Protein 4UZ0 (pdb70)

Solvent-accessible surface area: 9550 Å² total

InterPro domains:
  IPR001315 CARD domain [PF00619] (10-95)
  IPR001315 CARD domain [PS50209] (4-83)
  IPR001315 CARD domain [SM00114] (4-92)
  IPR011029 Death-like domain superfamily [G3DSA:1.10.533.10] (1-95)
  IPR011029 Death-like domain superfamily [SSF47986] (5-92)
  IPR052685 Apoptosis Repressor CARD Domain-Containing Protein [PTHR22797] (1-207)

Secondary structure (P-SEA, 3-state):
cccaaaaaaaaccccccccccaaaaaaaaaaaccccaaaaaaaaacccaaaaaaaaaaaaaaacaaaaaaaaaaaacccccccccc/cccaaaaaaaacccccccccaaaaaaaaaaaaccccaaaaaaaaacccaaaaaaaaaaaaaaacaaaaaaaaaaaaacc

Radius of gyration: 16.49 Å; Cα contacts (8 Å, |Δi|>4): 163; chains: 2; bounding box: 48×38×34 Å

GO terms:
  GO:0005737 cytoplasm (C, IDA)
  GO:0014808 release of sequestered calcium ion into cytosol by sarcoplasmic reticulum (P, IDA)
  GO:0043027 cysteine-type endopeptidase inhibitor activity involved in apoptotic process (F, IDA)
  GO:2001237 negative regulation of extrinsic apoptotic signaling pathway (P, IDA)
  GO:1902176 negative regulation of oxidative stress-induced intrinsic apoptotic signaling pathway (P, IDA)
  GO:0051259 protein complex oligomerization (P, IDA)
  GO:0006376 mRNA splice site recognition (P, IDA)
  GO:0090201 negative regulation of release of cytochrome c from mitochondria (P, IDA)
  GO:0005737 cytoplasm (C, EXP)
  GO:0005509 calcium ion binding (F, IMP)
  GO:0043066 negative regulation of apoptotic process (P, IMP)
  GO:0089720 caspase binding (F, IPI)
  GO:0005515 protein binding (F, IPI)
  GO:0003723 RNA binding (F, TAS)
  GO:0005730 nucleolus (C, TAS)
  GO:0005829 cytosol (C, TAS)
  GO:0043066 negative regulation of apoptotic process (P, TAS)
  GO:0008380 RNA splicing (P, TAS)
  GO:0042802 identical protein binding (F, IPI)
  GO:0005654 nucleoplasm (C, IDA)

Nearest PDB structures (foldseek):
  4uz0-assembly1_A  TM=1.012E+00  e=3.921E-11  Homo sapiens
  4uz0-assembly2_B  TM=1.002E+00  e=1.151E-08  Homo sapiens
  6mks-assembly1_A  TM=8.912E-01  e=1.630E-01  Homo sapiens
  6k9f-assembly1_B  TM=8.833E-01  e=1.547E-01  Homo sapiens
  6gfj-assembly1_C  TM=7.846E-01  e=3.405E-01  Methanosarcina mazei

Sequence (165 aa):
QERPSETIDRERRLVETLQADSGLLLDALLARGVLTGPEYEALDALPDAERRVRRLLLLVQGKGEAACQELLRCAQRTAGAWDWQHQERPSETIDRERRLVETLQADSGLLLDALLARGVLTGPEYEALDALPDAERRVRRLLLLVQGKGEAACQELLRCAQRTA

Organism: Homo sapiens (NCBI:txid9606)

B-factor: mean 58.65, std 21.79, range [27.76, 135.53]

Foldseek 3Di:
DDFLLRVCVVPCCLLVQCLVPVLVLLVQCVVVVLDPPVRSVVLVPDPRSSVSRNVLSVSQVVVDRVSSVSSLVSSCVRSNHDDPVD/DDFLLVVCVVPCCLLVQCLVPVLVLLVQCVVVVLDDPVLSVVLVPDPDSSVSRNVLSVVQSVVDRVSSVSSVVVSVVSD

Structure (mmCIF, N/CA/C/O backbone):
data_4UZ0
#
_entry.id   4UZ0
#
_cell.length_a   99.351
_cell.length_b   99.351
_cell.length_c   51.102
_cell.angle_alpha   90.00
_cell.angle_beta   90.00
_cell.angle_gamma   120.00
#
_symmetry.space_group_name_H-M   'P 65'
#
loop_
_entity.id
_entity.type
_entity.pdbx_description
1 polymer 'NUCLEOLAR PROTEIN 3'
2 non-polymer GLYCEROL
3 water water
#
loop_
_atom_site.group_PDB
_atom_site.id
_atom_site.type_symbol
_atom_site.label_atom_id
_atom_site.label_alt_id
_atom_site.label_comp_id
_atom_site.label_asym_id
_atom_site.label_entity_id
_atom_site.label_seq_id
_atom_site.pdbx_PDB_ins_code
_atom_site.Cartn_x
_atom_site.Cartn_y
_atom_site.Cartn_z
_atom_site.occupancy
_atom_site.B_iso_or_equiv
_atom_site.auth_seq_id
_atom_site.auth_comp_id
_atom_site.auth_asym_id
_atom_site.auth_atom_id
_atom_site.pdbx_PDB_model_num
ATOM 1 N N . GLN A 1 5 ? 12.158 63.805 38.325 1.00 112.81 5 GLN A N 1
ATOM 2 C CA . GLN A 1 5 ? 12.806 62.875 39.243 1.00 111.85 5 GLN A CA 1
ATOM 3 C C . GLN A 1 5 ? 12.955 61.479 38.606 1.00 109.33 5 GLN A C 1
ATOM 4 O O . GLN A 1 5 ? 13.642 61.328 37.593 1.00 112.51 5 GLN A O 1
ATOM 10 N N . GLU A 1 6 ? 12.312 60.472 39.197 1.00 92.71 6 GLU A N 1
ATOM 11 C CA . GLU A 1 6 ? 12.428 59.078 38.757 1.00 74.98 6 GLU A CA 1
ATOM 12 C C . GLU A 1 6 ? 11.640 58.779 37.480 1.00 62.75 6 GLU A C 1
ATOM 13 O O . GLU A 1 6 ? 10.440 59.041 37.408 1.00 61.23 6 GLU A O 1
ATOM 19 N N . ARG A 1 7 ? 12.319 58.227 36.478 1.00 54.62 7 ARG A N 1
ATOM 20 C CA . ARG A 1 7 ? 11.643 57.705 35.288 1.00 57.52 7 ARG A CA 1
ATOM 21 C C . ARG A 1 7 ? 10.780 56.493 35.646 1.00 55.43 7 ARG A C 1
ATOM 22 O O . ARG A 1 7 ? 11.176 55.671 36.469 1.00 51.17 7 ARG A O 1
ATOM 30 N N . PRO A 1 8 ? 9.599 56.376 35.021 1.00 51.50 8 PRO A N 1
ATOM 31 C CA . PRO A 1 8 ? 8.738 55.209 35.243 1.00 43.70 8 PRO A CA 1
ATOM 32 C C . PRO A 1 8 ? 9.489 53.887 35.073 1.00 45.89 8 PRO A C 1
ATOM 33 O O . PRO A 1 8 ? 9.311 52.981 35.879 1.00 45.79 8 PRO A O 1
ATOM 37 N N . SER A 1 9 ? 10.331 53.775 34.053 1.00 42.16 9 SER A N 1
ATOM 38 C CA . SER A 1 9 ? 11.095 52.541 33.873 1.00 46.68 9 SER A CA 1
ATOM 39 C C . SER A 1 9 ? 12.037 52.290 35.058 1.00 48.22 9 SER A C 1
ATOM 40 O O . SER A 1 9 ? 12.363 51.147 35.366 1.00 46.63 9 SER A O 1
ATOM 43 N N . GLU A 1 10 ? 12.475 53.358 35.719 1.00 45.51 10 GLU A N 1
ATOM 44 C CA . GLU A 1 10 ? 13.363 53.216 36.866 1.00 50.63 10 GLU A CA 1
ATOM 45 C C . GLU A 1 10 ? 12.549 52.808 38.077 1.00 49.24 10 GLU A C 1
ATOM 46 O O . GLU A 1 10 ? 13.026 52.079 38.954 1.00 47.25 10 GLU A O 1
ATOM 52 N N . THR A 1 11 ? 11.306 53.271 38.116 1.00 43.58 11 THR A N 1
ATOM 53 C CA . THR A 1 11 ? 10.420 52.899 39.204 1.00 42.87 11 THR A CA 1
ATOM 54 C C . THR A 1 11 ? 10.197 51.393 39.144 1.00 44.68 11 THR A C 1
ATOM 55 O O . THR A 1 11 ? 10.227 50.694 40.165 1.00 44.99 11 THR A O 1
ATOM 59 N N . ILE A 1 12 ? 10.025 50.888 37.929 1.00 39.72 12 ILE A N 1
ATOM 60 C CA . ILE A 1 12 ? 9.790 49.470 37.752 1.00 46.72 12 ILE A CA 1
ATOM 61 C C . ILE A 1 12 ? 11.041 48.688 38.145 1.00 50.87 12 ILE A C 1
ATOM 62 O O . ILE A 1 12 ? 10.945 47.636 38.771 1.00 46.11 12 ILE A O 1
ATOM 67 N N . ASP A 1 13 ? 12.214 49.204 37.786 1.00 49.65 13 ASP A N 1
ATOM 68 C CA . ASP A 1 13 ? 13.461 48.514 38.115 1.00 52.51 13 ASP A CA 1
ATOM 69 C C . ASP A 1 13 ? 13.674 48.428 39.623 1.00 47.69 13 ASP A C 1
ATOM 70 O O . ASP A 1 13 ? 14.016 47.376 40.152 1.00 47.96 13 ASP A O 1
ATOM 75 N N . ARG A 1 14 ? 13.439 49.536 40.311 1.00 43.75 14 ARG A N 1
ATOM 76 C CA . ARG A 1 14 ? 13.584 49.582 41.759 1.00 48.51 14 ARG A CA 1
ATOM 77 C C . ARG A 1 14 ? 12.494 48.780 42.486 1.00 53.29 14 ARG A C 1
ATOM 78 O O . ARG A 1 14 ? 12.757 48.141 43.503 1.00 52.65 14 ARG A O 1
ATOM 86 N N . GLU A 1 15 ? 11.270 48.806 41.967 1.00 51.79 15 GLU A N 1
ATOM 87 C CA . GLU A 1 15 ? 10.164 48.151 42.659 1.00 45.31 15 GLU A CA 1
ATOM 88 C C . GLU A 1 15 ? 9.881 46.752 42.124 1.00 38.17 15 GLU A C 1
ATOM 89 O O . GLU A 1 15 ? 8.875 46.147 42.495 1.00 50.14 15 GLU A O 1
ATOM 95 N N . ARG A 1 16 ? 10.774 46.234 41.273 1.00 37.78 16 ARG A N 1
ATOM 96 C CA . ARG A 1 16 ? 10.519 44.979 40.560 1.00 38.44 16 ARG A CA 1
ATOM 97 C C . ARG A 1 16 ? 10.009 43.872 41.474 1.00 38.36 16 ARG A C 1
ATOM 98 O O . ARG A 1 16 ? 9.067 43.160 41.130 1.00 41.19 16 ARG A O 1
ATOM 114 N N . ARG A 1 18 ? 8.570 44.021 44.567 1.00 41.37 18 ARG A N 1
ATOM 115 C CA . ARG A 1 18 ? 7.275 44.311 45.137 1.00 44.45 18 ARG A CA 1
ATOM 116 C C . ARG A 1 18 ? 6.185 44.143 44.080 1.00 52.16 18 ARG A C 1
ATOM 117 O O . ARG A 1 18 ? 5.122 43.564 44.362 1.00 46.15 18 ARG A O 1
ATOM 125 N N . LEU A 1 19 ? 6.439 44.655 42.872 1.00 40.05 19 LEU A N 1
ATOM 126 C CA . LEU A 1 19 ? 5.447 44.554 41.802 1.00 41.29 19 LEU A CA 1
ATOM 127 C C . LEU A 1 19 ? 5.201 43.090 41.494 1.00 43.04 19 LEU A C 1
ATOM 128 O O . LEU A 1 19 ? 4.053 42.660 41.332 1.00 38.80 19 LEU A O 1
ATOM 133 N N . VAL A 1 20 ? 6.289 42.326 41.418 1.00 39.25 20 VAL A N 1
ATOM 134 C CA . VAL A 1 20 ? 6.177 40.921 41.061 1.00 45.16 20 VAL A CA 1
ATOM 135 C C . VAL A 1 20 ? 5.428 40.179 42.154 1.00 55.63 20 VAL A C 1
ATOM 136 O O . VAL A 1 20 ? 4.608 39.313 41.873 1.00 54.21 20 VAL A O 1
ATOM 140 N N . GLU A 1 21 ? 5.666 40.550 43.404 1.00 46.64 21 GLU A N 1
ATOM 141 C CA . GLU A 1 21 ? 4.950 39.899 44.486 1.00 42.53 21 GLU A CA 1
ATOM 142 C C . GLU A 1 21 ? 3.476 40.328 44.593 1.00 47.75 21 GLU A C 1
ATOM 143 O O . GLU A 1 21 ? 2.601 39.496 44.807 1.00 51.42 21 GLU A O 1
ATOM 149 N N . THR A 1 22 ? 3.183 41.613 44.441 1.00 43.31 22 THR A N 1
ATOM 150 C CA . THR A 1 22 ? 1.821 42.086 44.689 1.00 47.84 22 THR A CA 1
ATOM 151 C C . THR A 1 22 ? 0.887 41.990 43.479 1.00 53.56 22 THR A C 1
ATOM 152 O O . THR A 1 22 ? -0.322 42.137 43.621 1.00 56.30 22 THR A O 1
ATOM 156 N N . LEU A 1 23 ? 1.434 41.749 42.294 1.00 49.14 23 LEU A N 1
ATOM 157 C CA . LEU A 1 23 ? 0.613 41.755 41.092 1.00 43.19 23 LEU A CA 1
ATOM 158 C C . LEU A 1 23 ? 0.234 40.361 40.606 1.00 44.04 23 LEU A C 1
ATOM 159 O O . LEU A 1 23 ? -0.632 40.226 39.744 1.00 51.61 23 LEU A O 1
ATOM 164 N N . GLN A 1 24 ? 0.877 39.334 41.151 1.00 41.86 24 GLN A N 1
ATOM 165 C CA . GLN A 1 24 ? 0.676 37.952 40.708 1.00 47.91 24 GLN A CA 1
ATOM 166 C C . GLN A 1 24 ? -0.771 37.499 40.736 1.00 44.40 24 GLN A C 1
ATOM 167 O O . GLN A 1 24 ? -1.264 36.914 39.777 1.00 48.87 24 GLN A O 1
ATOM 173 N N . ALA A 1 25 ? -1.414 37.713 41.876 1.00 48.58 25 ALA A N 1
ATOM 174 C CA . ALA A 1 25 ? -2.757 37.193 42.101 1.00 60.59 25 ALA A CA 1
ATOM 175 C C . ALA A 1 25 ? -3.721 37.713 41.041 1.00 61.85 25 ALA A C 1
ATOM 176 O O . ALA A 1 25 ? -4.597 36.991 40.586 1.00 65.61 25 ALA A O 1
ATOM 178 N N . ASP A 1 26 ? -3.541 38.960 40.631 1.00 53.31 26 ASP A N 1
ATOM 179 C CA . ASP A 1 26 ? -4.492 39.573 39.713 1.00 55.55 26 ASP A CA 1
ATOM 180 C C . ASP A 1 26 ? -3.865 39.928 38.364 1.00 49.19 26 ASP A C 1
ATOM 181 O O . ASP A 1 26 ? -4.295 40.867 37.700 1.00 50.88 26 ASP A O 1
ATOM 186 N N . SER A 1 27 ? -2.863 39.162 37.953 1.00 44.35 27 SER A N 1
ATOM 187 C CA . SER A 1 27 ? -2.121 39.498 36.743 1.00 46.81 27 SER A CA 1
ATOM 188 C C . SER A 1 27 ? -3.006 39.441 35.490 1.00 44.30 27 SER A C 1
ATOM 189 O O . SER A 1 27 ? -2.841 40.238 34.568 1.00 47.65 27 SER A O 1
ATOM 192 N N . GLY A 1 28 ? -3.944 38.498 35.465 1.00 45.97 28 GLY A N 1
ATOM 193 C CA . GLY A 1 28 ? -4.901 38.407 34.376 1.00 36.63 28 GLY A CA 1
ATOM 194 C C . GLY A 1 28 ? -5.654 39.709 34.196 1.00 36.83 28 GLY A C 1
ATOM 195 O O . GLY A 1 28 ? -5.715 40.257 33.094 1.00 45.41 28 GLY A O 1
ATOM 196 N N . LEU A 1 29 ? -6.210 40.228 35.284 1.00 36.72 29 LEU A N 1
ATOM 197 C CA . LEU A 1 29 ? -6.920 41.508 35.219 1.00 42.27 29 LEU A CA 1
ATOM 198 C C . LEU A 1 29 ? -6.015 42.631 34.731 1.00 41.70 29 LEU A C 1
ATOM 199 O O . LEU A 1 29 ? -6.466 43.513 33.996 1.00 44.52 29 LEU A O 1
ATOM 204 N N . LEU A 1 30 ? -4.737 42.584 35.126 1.00 39.33 30 LEU A N 1
ATOM 205 C CA . LEU A 1 30 ? -3.763 43.597 34.721 1.00 38.68 30 LEU A CA 1
ATOM 206 C C . LEU A 1 30 ? -3.531 43.502 33.220 1.00 39.55 30 LEU A C 1
ATOM 207 O O . LEU A 1 30 ? -3.536 44.513 32.513 1.00 43.61 30 LEU A O 1
ATOM 212 N N . LEU A 1 31 ? -3.345 42.279 32.733 1.00 36.66 31 LEU A N 1
ATOM 213 C CA . LEU A 1 31 ? -3.221 42.052 31.293 1.00 34.58 31 LEU A CA 1
ATOM 214 C C . LEU A 1 31 ? -4.413 42.615 30.555 1.00 40.60 31 LEU A C 1
ATOM 215 O O . LEU A 1 31 ? -4.254 43.296 29.535 1.00 41.43 31 LEU A O 1
ATOM 220 N N . ASP A 1 32 ? -5.607 42.337 31.085 1.00 37.33 32 ASP A N 1
ATOM 221 C CA . ASP A 1 32 ? -6.839 42.833 30.474 1.00 43.09 32 ASP A CA 1
ATOM 222 C C . ASP A 1 32 ? -6.842 44.360 30.432 1.00 47.07 32 ASP A C 1
ATOM 223 O O . ASP A 1 32 ? -7.103 44.965 29.381 1.00 47.32 3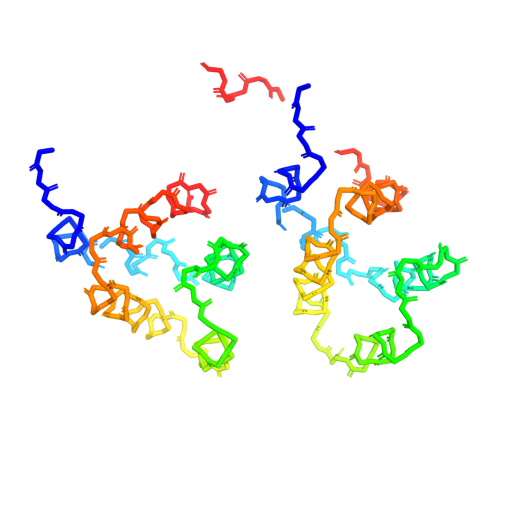2 ASP A O 1
ATOM 228 N N . ALA A 1 33 ? -6.566 44.979 31.576 1.00 42.45 33 ALA A N 1
ATOM 229 C CA . ALA A 1 33 ? -6.536 46.441 31.652 1.00 43.06 33 ALA A CA 1
ATOM 230 C C . ALA A 1 33 ? -5.542 47.039 30.646 1.00 39.44 33 ALA A C 1
ATOM 231 O O . ALA A 1 33 ? -5.815 48.069 30.032 1.00 49.11 33 ALA A O 1
ATOM 233 N N . LEU A 1 34 ? -4.410 46.375 30.449 1.00 39.81 34 LEU A N 1
ATOM 234 C CA . LEU A 1 34 ? -3.374 46.920 29.582 1.00 43.53 34 LEU A CA 1
ATOM 235 C C . LEU A 1 34 ? -3.672 46.687 28.108 1.00 48.70 34 LEU A C 1
ATOM 236 O O . LEU A 1 34 ? -3.288 47.494 27.252 1.00 44.40 34 LEU A O 1
ATOM 241 N N . LEU A 1 35 ? -4.343 45.583 27.804 1.00 44.92 35 LEU A N 1
ATOM 242 C CA . LEU A 1 35 ? -4.780 45.362 26.435 1.00 42.68 35 LEU A CA 1
ATOM 243 C C . LEU A 1 35 ? -5.815 46.425 26.079 1.00 43.40 35 LEU A C 1
ATOM 244 O O . LEU A 1 35 ? -5.762 47.038 25.014 1.00 47.08 35 LEU A O 1
ATOM 249 N N . ALA A 1 36 ? -6.733 46.677 27.001 1.00 42.50 36 ALA A N 1
ATOM 250 C CA . ALA A 1 36 ? -7.820 47.617 26.735 1.00 47.11 36 ALA A CA 1
ATOM 251 C C . ALA A 1 36 ? -7.299 49.051 26.609 1.00 54.37 36 ALA A C 1
ATOM 252 O O . ALA A 1 36 ? -7.991 49.927 26.096 1.00 56.64 36 ALA A O 1
ATOM 254 N N . ARG A 1 37 ? -6.068 49.285 27.052 1.00 55.75 37 ARG A N 1
ATOM 255 C CA . ARG A 1 37 ? -5.464 50.609 26.914 1.00 49.67 37 ARG A CA 1
ATOM 256 C C . ARG A 1 37 ? -4.482 50.708 25.758 1.00 44.90 37 ARG A C 1
ATOM 257 O O . ARG A 1 37 ? -3.845 51.733 25.586 1.00 53.12 37 ARG A O 1
ATOM 265 N N . GLY A 1 38 ? -4.348 49.650 24.968 1.00 44.18 38 GLY A N 1
ATOM 266 C CA . GLY A 1 38 ? -3.443 49.687 23.832 1.00 37.35 38 GLY A CA 1
ATOM 267 C C . GLY A 1 38 ? -1.977 49.388 24.138 1.00 42.92 38 GLY A C 1
ATOM 268 O O . GLY A 1 38 ? -1.168 49.214 23.226 1.00 51.62 38 GLY A O 1
ATOM 269 N N . VAL A 1 39 ? -1.621 49.315 25.415 1.00 42.51 39 VAL A N 1
ATOM 270 C CA . VAL A 1 39 ? -0.231 49.040 25.795 1.00 47.00 39 VAL A CA 1
ATOM 271 C C . VAL A 1 39 ? 0.273 47.666 25.339 1.00 47.47 39 VAL A C 1
ATOM 272 O O . VAL A 1 39 ? 1.417 47.517 24.924 1.00 51.09 39 VAL A O 1
ATOM 276 N N . LEU A 1 40 ? -0.580 46.657 25.447 1.00 48.06 40 LEU A N 1
ATOM 277 C CA . LEU A 1 40 ? -0.274 45.349 24.898 1.00 45.39 40 LEU A CA 1
ATOM 278 C C . LEU A 1 40 ? -0.957 45.159 23.537 1.00 50.63 40 LEU A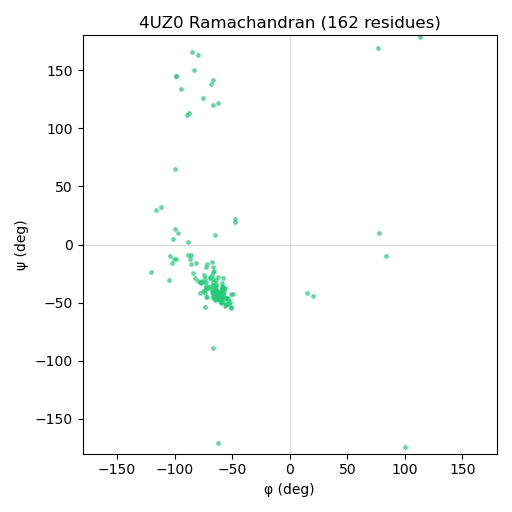 C 1
ATOM 279 O O . LEU A 1 40 ? -2.072 45.631 23.320 1.00 56.31 40 LEU A O 1
ATOM 284 N N . THR A 1 41 ? -0.295 44.461 22.624 1.00 49.44 41 THR A N 1
ATOM 285 C CA . THR A 1 41 ? -0.998 43.927 21.457 1.00 57.15 41 THR A CA 1
ATOM 286 C C . THR A 1 41 ? -1.745 42.639 21.836 1.00 57.15 41 THR A C 1
ATOM 287 O O . THR A 1 41 ? -1.446 42.010 22.869 1.00 48.80 41 THR A O 1
ATOM 291 N N . GLY A 1 42 ? -2.689 42.237 20.985 1.00 57.29 42 GLY A N 1
ATOM 292 C CA . GLY A 1 42 ? -3.383 40.963 21.133 1.00 47.34 42 GLY A CA 1
ATOM 293 C C . GLY A 1 42 ? -2.446 39.780 21.310 1.00 49.36 42 GLY A C 1
ATOM 294 O O . GLY A 1 42 ? -2.554 39.028 22.279 1.00 63.25 42 GLY A O 1
ATOM 295 N N . PRO A 1 43 ? -1.506 39.604 20.375 1.00 54.00 43 PRO A N 1
ATOM 296 C CA . PRO A 1 43 ? -0.526 38.516 20.515 1.00 52.23 43 PRO A CA 1
ATOM 297 C C . PRO A 1 43 ? 0.301 38.613 21.803 1.00 63.66 43 PRO A C 1
ATOM 298 O O . PRO A 1 43 ? 0.583 37.585 22.444 1.00 56.96 43 PRO A O 1
ATOM 302 N N . GLU A 1 44 ? 0.698 39.827 22.177 1.00 60.77 44 GLU A N 1
ATOM 303 C CA . GLU A 1 44 ? 1.447 39.999 23.421 1.00 52.65 44 GLU A CA 1
ATOM 304 C C . GLU A 1 44 ? 0.595 39.499 24.572 1.00 47.68 44 GLU A C 1
ATOM 305 O O . GLU A 1 44 ? 1.030 38.679 25.370 1.00 53.50 44 GLU A O 1
ATOM 311 N N . TYR A 1 45 ? -0.651 39.955 24.603 1.00 43.79 45 TYR A N 1
ATOM 312 C CA . TYR A 1 45 ? -1.591 39.578 25.641 1.00 47.25 45 TYR A CA 1
ATOM 313 C C . TYR A 1 45 ? -1.854 38.062 25.708 1.00 54.12 45 TYR A C 1
ATOM 314 O O . TYR A 1 45 ? -1.925 37.489 26.801 1.00 51.28 45 TYR A O 1
ATOM 323 N N . GLU A 1 46 ? -1.993 37.412 24.553 1.00 50.09 46 GLU A N 1
ATOM 324 C CA . GLU A 1 46 ? -2.202 35.958 24.516 1.00 43.30 46 GLU A CA 1
ATOM 325 C C . GLU A 1 46 ? -0.997 35.225 25.055 1.00 49.46 46 GLU A C 1
ATOM 326 O O . GLU A 1 46 ? -1.124 34.315 25.875 1.00 56.93 46 GLU A O 1
ATOM 332 N N . ALA A 1 47 ? 0.179 35.619 24.580 1.00 47.79 47 ALA A N 1
ATOM 333 C CA . ALA A 1 47 ? 1.409 34.991 25.024 1.00 48.67 47 ALA A CA 1
ATOM 334 C C . ALA A 1 47 ? 1.512 35.056 26.545 1.00 56.43 47 ALA A C 1
ATOM 335 O O . ALA A 1 47 ? 1.823 34.065 27.203 1.00 55.14 47 ALA A O 1
ATOM 337 N N . LEU A 1 48 ? 1.224 36.225 27.105 1.00 54.11 48 LEU A N 1
ATOM 338 C CA . LEU A 1 48 ? 1.330 36.409 28.549 1.00 50.17 48 LEU A CA 1
ATOM 339 C C . LEU A 1 48 ? 0.212 35.705 29.326 1.00 45.04 48 LEU A C 1
ATOM 340 O O . LEU A 1 48 ? 0.469 35.059 30.337 1.00 44.97 48 LEU A O 1
ATOM 345 N N . ASP A 1 49 ? -1.027 35.839 28.863 1.00 42.49 49 ASP A N 1
ATOM 346 C CA . ASP A 1 49 ? -2.143 35.146 29.498 1.00 47.44 49 ASP A CA 1
ATOM 347 C C . ASP A 1 49 ? -1.958 33.621 29.526 1.00 58.14 49 ASP A C 1
ATOM 348 O O . ASP A 1 49 ? -2.454 32.946 30.430 1.00 59.75 49 ASP A O 1
ATOM 353 N N . ALA A 1 50 ? -1.235 33.085 28.544 1.00 64.23 50 ALA A N 1
ATOM 354 C CA . ALA A 1 50 ? -1.046 31.634 28.428 1.00 61.68 50 ALA A CA 1
ATOM 355 C C . ALA A 1 50 ? 0.051 31.067 29.332 1.00 62.11 50 ALA A C 1
ATOM 356 O O . ALA A 1 50 ? 0.110 29.856 29.543 1.00 70.89 50 ALA A O 1
ATOM 358 N N . LEU A 1 51 ? 0.919 31.929 29.853 1.00 59.04 51 LEU A N 1
ATOM 359 C CA . LEU A 1 51 ? 1.933 31.498 30.817 1.00 58.05 51 LEU A CA 1
ATOM 360 C C . LEU A 1 51 ? 1.278 30.962 32.077 1.00 60.31 51 LEU A C 1
ATOM 361 O O . LEU A 1 51 ? 0.520 31.667 32.737 1.00 68.31 51 LEU A O 1
ATOM 366 N N . PRO A 1 52 ? 1.567 29.707 32.421 1.00 69.81 52 PRO A N 1
ATOM 367 C CA . PRO A 1 52 ? 0.931 29.110 33.600 1.00 70.09 52 PRO A CA 1
ATOM 368 C C . PRO A 1 52 ? 1.509 29.650 34.910 1.00 63.77 52 PRO A C 1
ATOM 369 O O . PRO A 1 52 ? 0.827 29.663 35.931 1.00 69.35 52 PRO A O 1
ATOM 373 N N . ASP A 1 53 ? 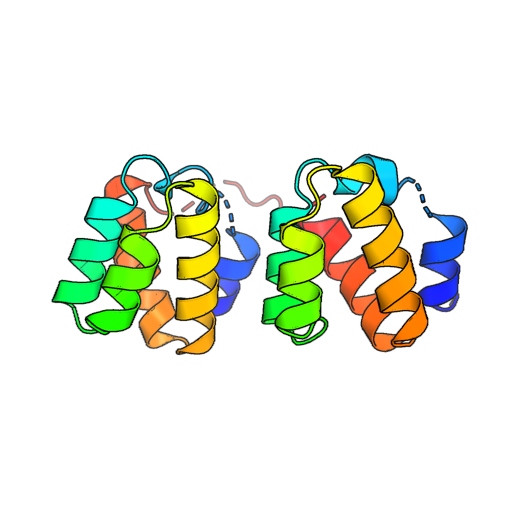2.754 30.104 34.873 1.00 59.03 53 ASP A N 1
ATOM 374 C CA . ASP A 1 53 ? 3.401 30.669 36.049 1.00 55.35 53 ASP A CA 1
ATOM 375 C C . ASP A 1 53 ? 3.108 32.182 36.167 1.00 52.57 53 ASP A C 1
ATOM 376 O O . ASP A 1 53 ? 3.585 32.971 35.351 1.00 55.61 53 ASP A O 1
ATOM 381 N N . ALA A 1 54 ? 2.357 32.577 37.195 1.00 41.87 54 ALA A N 1
ATOM 382 C CA . ALA A 1 54 ? 1.886 33.954 37.318 1.00 53.15 54 ALA A CA 1
ATOM 383 C C . ALA A 1 54 ? 3.017 34.903 37.707 1.00 53.44 54 ALA A C 1
ATOM 384 O O . ALA A 1 54 ? 3.025 36.061 37.307 1.00 51.87 54 ALA A O 1
ATOM 386 N N . GLU A 1 55 ? 3.978 34.412 38.473 1.00 57.42 55 GLU A N 1
ATOM 387 C CA . GLU A 1 55 ? 5.174 35.198 38.770 1.00 47.23 55 GLU A CA 1
ATOM 388 C C . GLU A 1 55 ? 5.995 35.496 37.506 1.00 50.43 55 GLU A C 1
ATOM 389 O O . GLU A 1 55 ? 6.423 36.633 37.277 1.00 50.49 55 GLU A O 1
ATOM 395 N N . ARG A 1 56 ? 6.220 34.479 36.681 1.00 51.45 56 ARG A N 1
ATOM 396 C CA . ARG A 1 56 ? 6.974 34.695 35.450 1.00 49.71 56 ARG A CA 1
ATOM 397 C C . ARG A 1 56 ? 6.168 35.589 34.528 1.00 48.75 56 ARG A C 1
ATOM 398 O O . ARG A 1 56 ? 6.719 36.378 33.764 1.00 46.96 56 ARG A O 1
ATOM 406 N N . ARG A 1 57 ? 4.853 35.458 34.622 1.00 42.23 57 ARG A N 1
ATOM 407 C CA . ARG A 1 57 ? 3.952 36.275 33.844 1.00 45.14 57 ARG A CA 1
ATOM 408 C C . ARG A 1 57 ? 4.133 37.755 34.168 1.00 46.60 57 ARG A C 1
ATOM 409 O O . ARG A 1 57 ? 4.240 38.591 33.274 1.00 45.82 57 ARG A O 1
ATOM 417 N N . VAL A 1 58 ? 4.154 38.079 35.453 1.00 37.97 58 VAL A N 1
ATOM 418 C CA . VAL A 1 58 ? 4.372 39.461 35.844 1.00 38.10 58 VAL A CA 1
ATOM 419 C C . VAL A 1 58 ? 5.786 39.907 35.468 1.00 38.12 58 VAL A C 1
ATOM 420 O O . VAL A 1 58 ? 5.973 40.994 34.910 1.00 40.83 58 VAL A O 1
ATOM 424 N N . ARG A 1 59 ? 6.774 39.059 35.748 1.00 34.00 59 ARG A N 1
ATOM 425 C CA . ARG A 1 59 ? 8.164 39.407 35.452 1.00 40.12 59 ARG A CA 1
ATOM 426 C C . ARG A 1 59 ? 8.350 39.734 33.977 1.00 36.28 59 ARG A C 1
ATOM 427 O O . ARG A 1 59 ? 9.061 40.672 33.617 1.00 40.89 59 ARG A O 1
ATOM 435 N N . ARG A 1 60 ? 7.690 38.973 33.119 1.00 36.11 60 ARG A N 1
ATOM 436 C CA . ARG A 1 60 ? 7.839 39.193 31.692 1.00 43.87 60 ARG A CA 1
ATOM 437 C C . ARG A 1 60 ? 7.049 40.392 31.177 1.00 41.96 60 ARG A C 1
ATOM 438 O O . ARG A 1 60 ? 7.478 41.060 30.235 1.00 44.45 60 ARG A O 1
ATOM 446 N N . LEU A 1 61 ? 5.896 40.646 31.786 1.00 34.35 61 LEU A N 1
ATOM 447 C CA . LEU A 1 61 ? 5.122 41.852 31.509 1.00 36.97 61 LEU A CA 1
ATOM 448 C C . LEU A 1 61 ? 5.978 43.076 31.809 1.00 36.75 61 LEU A C 1
ATOM 449 O O . LEU A 1 61 ? 6.066 43.993 30.998 1.00 43.33 61 LEU A O 1
ATOM 454 N N . LEU A 1 62 ? 6.631 43.070 32.972 1.00 40.27 62 LEU A N 1
ATOM 455 C CA . LEU A 1 62 ? 7.460 44.201 33.385 1.00 37.00 62 LEU A CA 1
ATOM 456 C C . LEU A 1 62 ? 8.583 44.442 32.381 1.00 35.19 62 LEU A C 1
ATOM 457 O O . LEU A 1 62 ? 8.857 45.580 32.006 1.00 43.56 62 LEU A O 1
ATOM 462 N N . LEU A 1 63 ? 9.227 43.370 31.934 1.00 35.52 63 LEU A N 1
ATOM 463 C CA . LEU A 1 63 ? 10.286 43.505 30.939 1.00 39.59 63 LEU A CA 1
ATOM 464 C C . LEU A 1 63 ? 9.739 44.003 29.611 1.00 41.11 63 LEU A C 1
ATOM 465 O O . LEU A 1 63 ? 10.327 44.881 28.972 1.00 47.32 63 LEU A O 1
ATOM 470 N N . LEU A 1 64 ? 8.613 43.434 29.195 1.00 36.78 64 LEU A N 1
ATOM 471 C CA . LEU A 1 64 ? 7.983 43.810 27.928 1.00 37.42 64 LEU A CA 1
ATOM 472 C C . LEU A 1 64 ? 7.623 45.289 27.930 1.00 45.10 64 LEU A C 1
ATOM 473 O O . LEU A 1 64 ? 7.788 45.999 26.943 1.00 47.19 64 LEU A O 1
ATOM 478 N N . VAL A 1 65 ? 7.150 45.747 29.076 1.00 35.34 65 VAL A N 1
ATOM 479 C CA . VAL A 1 65 ? 6.721 47.114 29.221 1.00 39.47 65 VAL A CA 1
ATOM 480 C C . VAL A 1 65 ? 7.921 48.061 29.317 1.00 42.35 65 VAL A C 1
ATOM 4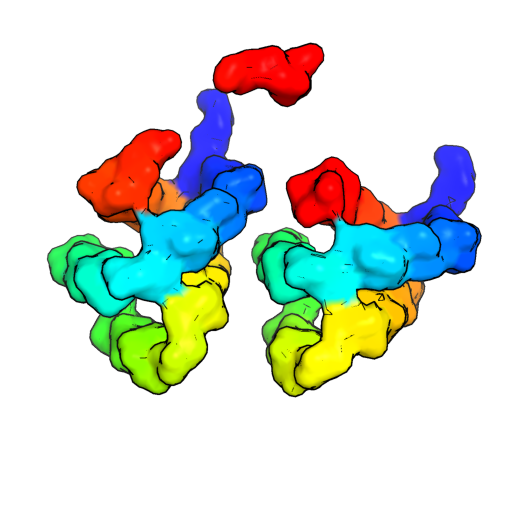81 O O . VAL A 1 65 ? 7.911 49.136 28.717 1.00 48.36 65 VAL A O 1
ATOM 485 N N . GLN A 1 66 ? 8.966 47.666 30.037 1.00 38.76 66 GLN A N 1
ATOM 486 C CA . GLN A 1 66 ? 10.206 48.459 30.013 1.00 46.28 66 GLN A CA 1
ATOM 487 C C . GLN A 1 66 ? 10.779 48.584 28.591 1.00 43.13 66 GLN A C 1
ATOM 488 O O . GLN A 1 66 ? 11.259 49.629 28.208 1.00 48.20 66 GLN A O 1
ATOM 494 N N . GLY A 1 67 ? 10.717 47.521 27.803 1.00 40.10 67 GLY A N 1
ATOM 495 C CA . GLY A 1 67 ? 11.183 47.612 26.438 1.00 38.12 67 GLY A CA 1
ATOM 496 C C . GLY A 1 67 ? 10.352 48.546 25.561 1.00 43.44 67 GLY A C 1
ATOM 497 O O . GLY A 1 67 ? 10.844 49.012 24.552 1.00 46.65 67 GLY A O 1
ATOM 498 N N . LYS A 1 68 ? 9.097 48.813 25.918 1.00 40.37 68 LYS A N 1
ATOM 499 C CA . LYS A 1 68 ? 8.268 49.731 25.124 1.00 40.93 68 LYS A CA 1
ATOM 500 C C . LYS A 1 68 ? 8.462 51.198 25.511 1.00 44.06 68 LYS A C 1
ATOM 501 O O . LYS A 1 68 ? 7.937 52.082 24.847 1.00 45.80 68 LYS A O 1
ATOM 507 N N . GLY A 1 69 ? 9.185 51.453 26.598 1.00 40.98 69 GLY A N 1
ATOM 508 C CA . GLY A 1 69 ? 9.466 52.817 27.001 1.00 38.76 69 GLY A CA 1
ATOM 509 C C . GLY A 1 69 ? 8.594 53.364 28.116 1.00 46.52 69 GLY A C 1
ATOM 510 O O . GLY A 1 69 ? 7.744 52.658 28.678 1.00 41.02 69 GLY A O 1
ATOM 511 N N . GLU A 1 70 ? 8.787 54.652 28.397 1.00 44.92 70 GLU A N 1
ATOM 512 C CA . GLU A 1 70 ? 8.287 55.303 29.611 1.00 40.11 70 GLU A CA 1
ATOM 513 C C . GLU A 1 70 ? 6.778 55.396 29.716 1.00 40.76 70 GLU A C 1
ATOM 514 O O . GLU A 1 70 ? 6.220 55.183 30.790 1.00 45.99 70 GLU A O 1
ATOM 520 N N . ALA A 1 71 ? 6.110 55.739 28.617 1.00 39.22 71 ALA A N 1
ATOM 521 C CA . ALA A 1 71 ? 4.648 55.818 28.636 1.00 39.21 71 ALA A CA 1
ATOM 522 C C . ALA A 1 71 ? 4.033 54.458 28.993 1.00 41.54 71 ALA A C 1
ATOM 523 O O . ALA A 1 71 ? 3.165 54.367 29.877 1.00 36.60 71 ALA A O 1
ATOM 525 N N . ALA A 1 72 ? 4.504 53.403 28.328 1.00 35.03 72 ALA A N 1
ATOM 526 C CA . ALA A 1 72 ? 4.084 52.043 28.664 1.00 37.76 72 ALA A CA 1
ATOM 527 C C . ALA A 1 72 ? 4.333 51.742 30.146 1.00 40.77 72 ALA A C 1
ATOM 528 O O . ALA A 1 72 ? 3.450 51.231 30.841 1.00 40.00 72 ALA A O 1
ATOM 530 N N . CYS A 1 73 ? 5.519 52.089 30.638 1.00 34.07 73 CYS A N 1
ATOM 531 C CA . CYS A 1 73 ? 5.792 51.950 32.063 1.00 33.32 73 CYS A CA 1
ATOM 532 C C . CYS A 1 73 ? 4.819 52.726 32.940 1.00 38.28 73 CYS A C 1
ATOM 533 O O . CYS A 1 73 ? 4.342 52.178 33.934 1.00 41.58 73 CYS A O 1
ATOM 536 N N . GLN A 1 74 ? 4.501 53.974 32.581 1.00 38.99 74 GLN A N 1
ATOM 537 C CA . GLN A 1 74 ? 3.546 54.752 33.379 1.00 46.07 74 GLN A CA 1
ATOM 538 C C . GLN A 1 74 ? 2.201 54.044 33.408 1.00 39.41 74 GLN A C 1
ATOM 539 O O . GLN A 1 74 ? 1.524 53.985 34.428 1.00 38.56 74 GLN A O 1
ATOM 545 N N . GLU A 1 75 ? 1.810 53.521 32.261 1.00 36.76 75 GLU A N 1
ATOM 546 C CA . GLU A 1 75 ? 0.500 52.906 32.162 1.00 40.66 75 GLU A CA 1
ATOM 547 C C . GLU A 1 75 ? 0.463 51.669 33.070 1.00 43.38 75 GLU A C 1
ATOM 548 O O . GLU A 1 75 ? -0.488 51.472 33.819 1.00 42.48 75 GLU A O 1
ATOM 554 N N . LEU A 1 76 ? 1.524 50.866 33.043 1.00 38.03 76 LEU A N 1
ATOM 555 C CA . LEU A 1 76 ? 1.562 49.697 33.895 1.00 42.01 76 LEU A CA 1
ATOM 556 C C . LEU A 1 76 ? 1.454 50.108 35.364 1.00 42.62 76 LEU A C 1
ATOM 557 O O . LEU A 1 76 ? 0.718 49.489 36.145 1.00 36.77 76 LEU A O 1
ATOM 562 N N . LEU A 1 77 ? 2.179 51.154 35.738 1.00 37.09 77 LEU A N 1
ATOM 563 C CA . LEU A 1 77 ? 2.180 51.594 37.129 1.00 36.16 77 LEU A CA 1
ATOM 564 C C . LEU A 1 77 ? 0.814 52.156 37.563 1.00 38.26 77 LEU A C 1
ATOM 565 O O . LEU A 1 77 ? 0.353 51.908 38.674 1.00 44.19 77 LEU A O 1
ATOM 570 N N . ARG A 1 78 ? 0.160 52.898 36.682 1.00 32.18 78 ARG A N 1
ATOM 571 C CA . ARG A 1 78 ? -1.156 53.391 37.010 1.00 37.03 78 ARG A CA 1
ATOM 572 C C . ARG A 1 78 ? -2.134 52.244 37.180 1.00 44.25 78 ARG A C 1
ATOM 573 O O . ARG A 1 78 ? -3.002 52.322 38.036 1.00 48.97 78 ARG A O 1
ATOM 581 N N . CYS A 1 79 ? -1.987 51.161 36.419 1.00 41.83 79 CYS A N 1
ATOM 582 C CA . CYS A 1 79 ? -2.921 50.045 36.586 1.00 41.59 79 CYS A CA 1
ATOM 583 C C . CYS A 1 79 ? -2.558 49.238 37.816 1.00 38.80 79 CYS A C 1
ATOM 584 O O . CYS A 1 79 ? -3.430 48.839 38.593 1.00 47.84 79 CYS A O 1
ATOM 587 N N . ALA A 1 80 ? -1.264 49.027 37.991 1.00 36.94 80 ALA A N 1
ATOM 588 C CA . ALA A 1 80 ? -0.733 48.297 39.133 1.00 44.19 80 ALA A CA 1
ATOM 589 C C . ALA A 1 80 ? -1.255 48.838 40.439 1.00 42.61 80 ALA A C 1
ATOM 590 O O . ALA A 1 80 ? -1.734 48.097 41.290 1.00 48.45 80 ALA A O 1
ATOM 592 N N . GLN A 1 81 ? -1.162 50.150 40.593 1.00 41.43 81 GLN A N 1
ATOM 593 C CA . GLN A 1 81 ? -1.388 50.757 41.894 1.00 40.72 81 GLN A CA 1
ATOM 594 C C . GLN A 1 81 ? -2.877 50.738 42.309 1.00 45.94 81 GLN A C 1
ATOM 595 O O . GLN A 1 81 ? -3.207 50.900 43.482 1.00 45.17 81 GLN A O 1
ATOM 601 N N . ARG A 1 82 ? -3.765 50.509 41.350 1.00 43.72 82 ARG A N 1
ATOM 602 C CA . ARG A 1 82 ? -5.174 50.317 41.651 1.00 42.44 82 ARG A CA 1
ATOM 603 C C . ARG A 1 82 ? -5.439 49.061 42.489 1.00 46.21 82 ARG A C 1
ATOM 604 O O . ARG A 1 82 ? -6.365 49.043 43.299 1.00 48.08 82 ARG A O 1
ATOM 612 N N . THR A 1 83 ? -4.617 48.026 42.328 1.00 46.31 83 THR A N 1
ATOM 613 C CA . THR A 1 83 ? -4.780 46.808 43.132 1.00 51.63 83 THR A CA 1
ATOM 614 C C . THR A 1 83 ? -3.717 46.690 44.224 1.00 49.93 83 THR A C 1
ATOM 615 O O . THR A 1 83 ? -3.968 46.161 45.299 1.00 55.76 83 THR A O 1
ATOM 619 N N . ALA A 1 84 ? -2.538 47.220 43.954 1.00 49.37 84 ALA A N 1
ATOM 620 C CA . ALA A 1 84 ? -1.406 47.037 44.842 1.00 51.99 84 ALA A CA 1
ATOM 621 C C . ALA A 1 84 ? -1.066 48.262 45.697 1.00 58.54 84 ALA A C 1
ATOM 622 O O . ALA A 1 84 ? -0.237 48.171 46.592 1.00 61.38 84 ALA A O 1
ATOM 624 N N . GLY A 1 85 ? -1.674 49.410 45.419 1.00 55.74 85 GLY A N 1
ATOM 625 C CA . GLY A 1 85 ? -1.266 50.634 46.091 1.00 41.06 85 GLY A CA 1
ATOM 626 C C . GLY A 1 85 ? 0.033 51.177 45.509 1.00 53.55 85 GLY A C 1
ATOM 627 O O . GLY A 1 85 ? 0.712 50.503 44.733 1.00 55.84 85 GLY A O 1
ATOM 628 N N . ALA A 1 86 ? 0.390 52.398 45.892 1.00 63.45 86 ALA A N 1
ATOM 629 C CA . ALA A 1 86 ? 1.529 53.090 45.291 1.00 62.78 86 ALA A CA 1
ATOM 630 C C . ALA A 1 86 ? 2.874 52.421 45.607 1.00 67.03 86 ALA A C 1
ATOM 631 O O . ALA A 1 86 ? 3.126 52.030 46.745 1.00 73.43 86 ALA A 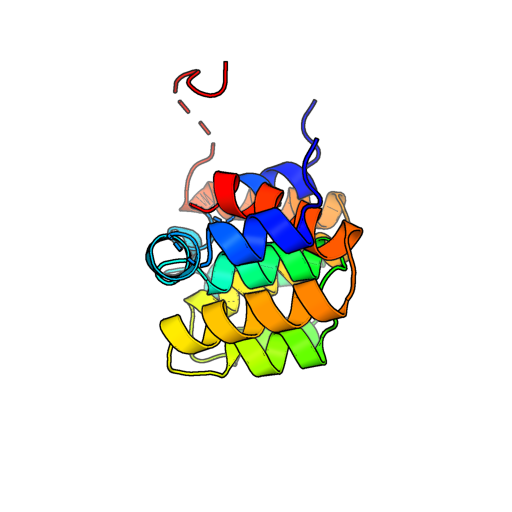O 1
ATOM 633 N N . TRP A 1 91 ? 9.094 54.752 54.534 1.00 81.55 91 TRP A N 1
ATOM 634 C CA . TRP A 1 91 ? 9.939 55.865 54.962 1.00 88.90 91 TRP A CA 1
ATOM 635 C C . TRP A 1 91 ? 11.145 56.113 54.040 1.00 94.11 91 TRP A C 1
ATOM 636 O O . TRP A 1 91 ? 11.252 55.523 52.959 1.00 90.17 91 TRP A O 1
ATOM 647 N N . ASP A 1 92 ? 12.045 56.989 54.495 1.00 98.49 92 ASP A N 1
ATOM 648 C CA . ASP A 1 92 ? 13.175 57.501 53.709 1.00 101.60 92 ASP A CA 1
ATOM 649 C C . ASP A 1 92 ? 14.492 56.777 54.046 1.00 102.22 92 ASP A C 1
ATOM 650 O O . ASP A 1 92 ? 15.431 57.389 54.568 1.00 95.75 92 ASP A O 1
ATOM 655 N N . TRP A 1 93 ? 14.560 55.479 53.748 1.00 108.71 93 TRP A N 1
ATOM 656 C CA . TRP A 1 93 ? 15.735 54.673 54.090 1.00 117.22 93 TRP A CA 1
ATOM 657 C C . TRP A 1 93 ? 16.846 54.790 53.050 1.00 121.96 93 TRP A C 1
ATOM 658 O O . TRP A 1 93 ? 18.018 54.570 53.361 1.00 127.43 93 TRP A O 1
ATOM 669 N N . GLN A 1 94 ? 16.472 55.140 51.822 1.00 122.32 94 GLN A N 1
ATOM 670 C CA . GLN A 1 94 ? 17.430 55.285 50.726 1.00 119.80 94 GLN A CA 1
ATOM 671 C C . GLN A 1 94 ? 18.382 56.463 50.972 1.00 119.65 94 GLN A C 1
ATOM 672 O O . GLN A 1 94 ? 19.471 56.539 50.394 1.00 118.11 94 GLN A O 1
ATOM 678 N N . HIS A 1 95 ? 17.968 57.369 51.848 1.00 117.16 95 HIS A N 1
ATOM 679 C CA . HIS A 1 95 ? 18.748 58.558 52.158 1.00 115.17 95 HIS A CA 1
ATOM 680 C C . HIS A 1 95 ? 20.058 58.217 52.885 1.00 119.13 95 HIS A C 1
ATOM 681 O O . HIS A 1 95 ? 21.063 58.918 52.741 1.00 118.30 95 HIS A O 1
ATOM 689 N N . GLN B 1 5 ? 39.231 49.786 42.674 1.00 116.07 5 GLN B N 1
ATOM 690 C CA . GLN B 1 5 ? 40.593 49.281 42.830 1.00 123.88 5 GLN B CA 1
ATOM 691 C C . GLN B 1 5 ? 40.802 47.918 42.155 1.00 129.70 5 GLN B C 1
ATOM 692 O O . GLN B 1 5 ? 41.583 47.793 41.210 1.00 133.41 5 GLN B O 1
ATOM 698 N N . GLU B 1 6 ? 40.122 46.898 42.666 1.00 120.93 6 GLU B N 1
ATOM 699 C CA . GLU B 1 6 ? 40.198 45.552 42.109 1.00 100.39 6 GLU B CA 1
ATOM 700 C C . GLU B 1 6 ? 39.247 45.418 40.921 1.00 83.86 6 GLU B C 1
ATOM 701 O O . GLU B 1 6 ? 38.219 46.094 40.872 1.00 79.90 6 GLU B O 1
ATOM 707 N N . ARG B 1 7 ? 39.585 44.564 39.958 1.00 75.09 7 ARG B N 1
ATOM 708 C CA . ARG B 1 7 ? 38.706 44.353 38.802 1.00 75.81 7 ARG B CA 1
ATOM 709 C C . ARG B 1 7 ? 37.420 43.639 39.225 1.00 69.05 7 ARG B C 1
ATOM 710 O O . ARG B 1 7 ? 37.458 42.707 40.032 1.00 69.41 7 ARG B O 1
ATOM 718 N N . PRO B 1 8 ? 36.276 44.087 38.689 1.00 60.94 8 PRO B N 1
ATOM 719 C CA . PRO B 1 8 ? 34.985 43.467 38.994 1.00 61.57 8 PRO B CA 1
ATOM 720 C C . PRO B 1 8 ? 35.036 41.950 38.838 1.00 59.47 8 PRO B C 1
ATOM 721 O O . PRO B 1 8 ? 34.524 41.250 39.709 1.00 58.76 8 PRO B O 1
ATOM 725 N N . SER B 1 9 ? 35.674 41.460 37.775 1.00 55.87 9 SER B N 1
ATOM 726 C CA . SER B 1 9 ? 35.760 40.019 37.532 1.00 58.26 9 SER B CA 1
ATOM 727 C C . SER B 1 9 ? 36.440 39.318 38.689 1.00 56.14 9 SER B C 1
ATOM 728 O O . SER B 1 9 ? 36.097 38.178 39.029 1.00 52.76 9 SER B O 1
ATOM 731 N N . GLU B 1 10 ? 37.387 40.013 39.311 1.00 60.87 10 GLU B N 1
ATOM 732 C CA . GLU B 1 10 ? 38.124 39.442 40.434 1.00 66.12 10 GLU B CA 1
ATOM 733 C C . GLU B 1 10 ? 37.332 39.576 41.735 1.00 61.88 10 GLU B C 1
ATOM 734 O O . GLU B 1 10 ? 37.458 38.753 42.631 1.00 64.96 10 GLU B O 1
ATOM 740 N N . THR B 1 11 ? 36.504 40.608 41.827 1.00 55.50 11 THR B N 1
ATOM 741 C CA . THR B 1 11 ? 35.609 40.754 42.963 1.00 51.88 11 THR B CA 1
ATOM 742 C C . THR B 1 11 ? 34.599 39.615 42.956 1.00 53.52 11 THR B C 1
ATOM 743 O O . THR B 1 11 ? 34.229 39.078 44.005 1.00 53.85 11 THR B O 1
ATOM 747 N N . ILE B 1 12 ? 34.161 39.235 41.762 1.00 48.22 12 ILE B N 1
ATOM 748 C CA . ILE B 1 12 ? 33.209 38.143 41.645 1.00 53.90 12 ILE B CA 1
ATOM 749 C C . ILE B 1 12 ? 33.885 36.836 42.054 1.00 54.63 12 ILE B C 1
ATOM 750 O O . ILE B 1 12 ? 33.300 36.011 42.750 1.00 57.01 12 ILE B O 1
ATOM 755 N N . ASP B 1 13 ? 35.129 36.665 41.628 1.00 58.04 13 ASP B N 1
ATOM 756 C CA . ASP B 1 13 ? 35.884 35.458 41.947 1.00 59.52 13 ASP B CA 1
ATOM 757 C C . ASP B 1 13 ? 36.120 35.327 43.443 1.00 57.38 13 ASP B C 1
ATOM 758 O O . ASP B 1 13 ? 35.991 34.244 44.004 1.00 58.33 13 ASP B O 1
ATOM 763 N N . ARG B 1 14 ? 36.437 36.438 44.093 1.00 59.66 14 ARG B N 1
ATOM 764 C CA . ARG B 1 14 ? 36.689 36.425 45.530 1.00 57.90 14 ARG B CA 1
ATOM 765 C C . ARG B 1 14 ? 35.404 36.218 46.328 1.00 55.10 14 ARG B C 1
ATOM 766 O O . ARG B 1 14 ? 35.406 35.536 47.342 1.00 56.02 14 ARG B O 1
ATOM 774 N N . GLU B 1 15 ? 34.303 36.806 45.869 1.00 53.86 15 GLU B N 1
ATOM 775 C CA . GLU B 1 15 ? 33.057 36.769 46.634 1.00 60.40 15 GLU B CA 1
ATOM 776 C C . GLU B 1 15 ? 32.080 35.703 46.121 1.00 53.34 15 GLU B C 1
ATOM 777 O O . GLU B 1 15 ? 30.894 35.707 46.484 1.00 51.61 15 GLU B O 1
ATOM 783 N N . ARG B 1 16 ? 32.574 34.806 45.275 1.00 46.28 16 ARG B N 1
ATOM 784 C CA . ARG B 1 16 ? 31.725 33.775 44.658 1.00 51.74 16 ARG B CA 1
ATOM 785 C C . ARG B 1 16 ? 30.812 33.049 45.648 1.00 38.85 16 ARG B C 1
ATOM 786 O O . ARG B 1 16 ? 29.628 32.885 45.378 1.00 51.35 16 ARG B O 1
ATOM 802 N N . ARG B 1 18 ? 29.682 33.985 48.669 1.00 53.50 18 ARG B N 1
ATOM 803 C CA . ARG B 1 18 ? 28.681 34.853 49.268 1.00 54.88 18 ARG B CA 1
ATOM 804 C C . ARG B 1 18 ? 27.646 35.301 48.222 1.00 58.63 18 ARG B C 1
ATOM 805 O O . ARG B 1 18 ? 26.435 35.318 48.495 1.00 58.58 18 ARG B O 1
ATOM 813 N N . LEU B 1 19 ? 28.118 35.633 47.020 1.00 50.30 19 LEU B N 1
ATOM 814 C CA . LEU B 1 19 ? 27.220 35.969 45.918 1.00 45.92 19 LEU B CA 1
ATOM 815 C C . LEU B 1 19 ? 26.253 34.834 45.620 1.00 49.53 19 LEU B C 1
ATOM 816 O O . LEU B 1 19 ? 25.057 35.058 45.455 1.00 51.17 19 LEU B O 1
ATOM 821 N N . VAL B 1 20 ? 26.769 33.608 45.558 1.00 52.90 20 VAL B N 1
ATOM 822 C CA . VAL B 1 20 ? 25.922 32.465 45.228 1.00 51.73 20 VAL B CA 1
ATOM 823 C C . VAL B 1 20 ? 24.915 32.212 46.334 1.00 48.78 20 VAL B C 1
ATOM 824 O O . VAL B 1 20 ? 23.754 31.917 46.074 1.00 55.71 20 VAL B O 1
ATOM 828 N N . GLU B 1 21 ? 25.358 32.349 47.575 1.00 49.54 21 GLU B N 1
ATOM 829 C CA . GLU B 1 21 ? 24.459 32.184 48.710 1.00 57.17 21 GLU B CA 1
ATOM 830 C C . GLU B 1 21 ? 23.355 33.263 48.762 1.00 60.21 21 GLU B C 1
ATOM 831 O O . GLU B 1 21 ? 22.183 32.942 48.962 1.00 56.86 21 GLU B O 1
ATOM 837 N N . THR B 1 22 ? 23.712 34.530 48.562 1.00 57.08 22 THR B N 1
ATOM 838 C CA . THR B 1 22 ? 22.737 35.607 48.759 1.00 59.32 22 THR B CA 1
ATOM 839 C C . THR B 1 22 ? 21.865 35.917 47.545 1.00 58.03 22 THR B C 1
ATOM 840 O O . THR B 1 22 ? 20.837 36.555 47.680 1.00 63.17 22 THR B O 1
ATOM 844 N N . LEU B 1 23 ? 22.257 35.474 46.359 1.00 49.91 23 LEU B N 1
ATOM 845 C CA . LEU B 1 23 ? 21.531 35.896 45.175 1.00 39.44 23 LEU B CA 1
ATOM 846 C C . LEU B 1 23 ? 20.514 34.874 44.689 1.00 44.78 23 LEU B C 1
ATOM 847 O O . LEU B 1 23 ? 19.680 35.185 43.841 1.00 50.58 23 LEU B O 1
ATOM 852 N N . GLN B 1 24 ? 20.568 33.654 45.202 1.00 43.62 24 GLN B N 1
ATOM 853 C CA . GLN B 1 24 ? 19.782 32.620 44.564 1.00 54.13 24 GLN B CA 1
ATOM 854 C C . GLN B 1 24 ? 18.279 32.741 44.865 1.00 53.28 24 GLN B C 1
ATOM 855 O O . GLN B 1 24 ? 17.451 32.413 44.010 1.00 55.86 24 GLN B O 1
ATOM 861 N N . ALA B 1 25 ? 17.925 33.235 46.047 1.00 51.72 25 ALA B N 1
ATOM 862 C CA . ALA B 1 25 ? 16.511 33.408 46.400 1.00 55.31 25 ALA B CA 1
ATOM 8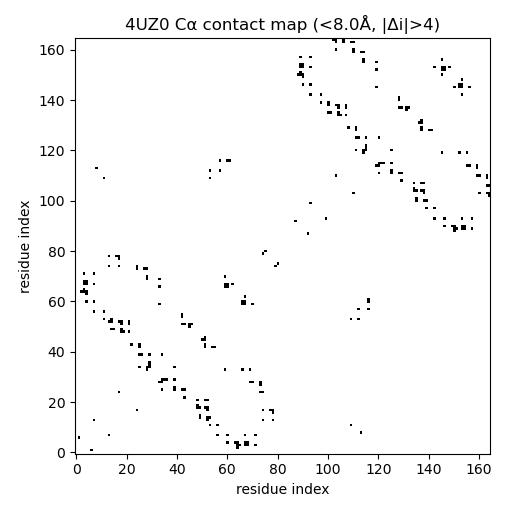63 C C . ALA B 1 25 ? 15.774 34.230 45.347 1.00 56.95 25 ALA B C 1
ATOM 864 O O . ALA B 1 25 ? 14.715 33.836 44.871 1.00 58.77 25 ALA B O 1
ATOM 866 N N . ASP B 1 26 ? 16.364 35.351 44.954 1.00 55.72 26 ASP B N 1
ATOM 867 C CA . ASP B 1 26 ? 15.719 36.252 44.008 1.00 53.73 26 ASP B CA 1
ATOM 868 C C . ASP B 1 26 ? 16.408 36.315 42.653 1.00 47.32 26 ASP B C 1
ATOM 869 O O . ASP B 1 26 ? 16.374 37.338 41.980 1.00 50.59 26 ASP B O 1
ATOM 874 N N . SER B 1 27 ? 16.991 35.202 42.233 1.00 44.06 27 SER B N 1
ATOM 875 C CA . SER B 1 27 ? 17.845 35.207 41.056 1.00 44.56 27 SER B CA 1
ATOM 876 C C . SER B 1 27 ? 17.071 35.497 39.770 1.00 41.89 27 SER B C 1
ATOM 877 O O . SER B 1 27 ? 17.632 36.045 38.814 1.00 44.24 27 SER B O 1
ATOM 880 N N . GLY B 1 28 ? 15.794 35.120 39.738 1.00 42.51 28 GLY B N 1
ATOM 881 C CA . GLY B 1 28 ? 14.938 35.470 38.612 1.00 32.81 28 GLY B CA 1
ATOM 882 C C . GLY B 1 28 ? 14.911 36.983 38.405 1.00 35.75 28 GLY B C 1
ATOM 883 O O . GLY B 1 28 ? 15.059 37.474 37.292 1.00 40.44 28 GLY B O 1
ATOM 884 N N . LEU B 1 29 ? 14.744 37.726 39.494 1.00 31.42 29 LEU B N 1
ATOM 885 C CA . LEU B 1 29 ? 14.717 39.191 39.434 1.00 45.29 29 LEU B CA 1
ATOM 886 C C . LEU B 1 29 ? 16.057 39.754 38.974 1.00 50.30 29 LEU B C 1
ATOM 887 O O . LEU B 1 29 ? 16.098 40.725 38.205 1.00 43.92 29 LEU B O 1
ATOM 892 N N . LEU B 1 30 ? 17.150 39.146 39.442 1.00 46.23 30 LEU B N 1
ATOM 893 C CA . LEU B 1 30 ? 18.480 39.574 39.030 1.00 40.13 30 LEU B CA 1
ATOM 894 C C . LEU B 1 30 ? 18.629 39.363 37.526 1.00 35.82 30 LEU B C 1
ATOM 895 O O . LEU B 1 30 ? 19.103 40.243 36.820 1.00 41.76 30 LEU B O 1
ATOM 900 N N . LEU B 1 31 ? 18.207 38.205 37.033 1.00 35.87 31 LEU B N 1
ATOM 901 C CA . LEU B 1 31 ? 18.261 37.952 35.591 1.00 35.70 31 LEU B CA 1
ATOM 902 C C . LEU B 1 31 ? 17.468 39.006 34.831 1.00 44.75 31 LEU B C 1
ATOM 903 O O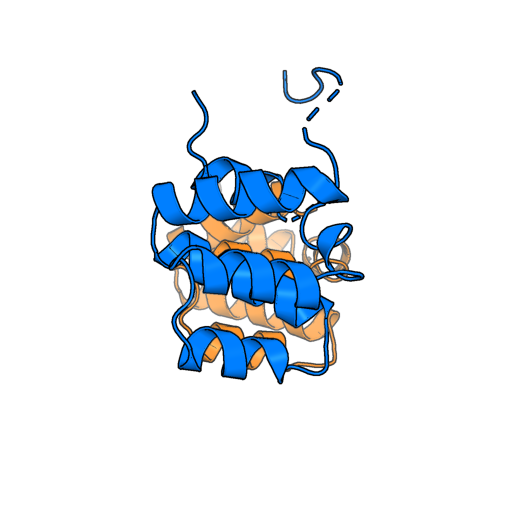 . LEU B 1 31 ? 17.912 39.495 33.787 1.00 44.04 31 LEU B O 1
ATOM 908 N N . ASP B 1 32 ? 16.288 39.347 35.357 1.00 41.66 32 ASP B N 1
ATOM 909 C CA . ASP B 1 32 ? 15.445 40.371 34.742 1.00 43.11 32 ASP B CA 1
ATOM 910 C C . ASP B 1 32 ? 16.180 41.706 34.662 1.00 44.89 32 ASP B C 1
ATOM 911 O O . ASP B 1 32 ? 16.218 42.331 33.601 1.00 44.61 32 ASP B O 1
ATOM 916 N N . ALA B 1 33 ? 16.766 42.128 35.786 1.00 35.96 33 ALA B N 1
ATOM 917 C CA . ALA B 1 33 ? 17.465 43.406 35.852 1.00 44.13 33 ALA B CA 1
ATOM 918 C C . ALA B 1 33 ? 18.599 43.424 34.834 1.00 53.71 33 ALA B C 1
ATOM 919 O O . ALA B 1 33 ? 18.807 44.425 34.156 1.00 52.27 33 ALA B O 1
ATOM 921 N N . LEU B 1 34 ? 19.301 42.296 34.716 1.00 45.95 34 LEU B N 1
ATOM 922 C CA . LEU B 1 34 ? 20.448 42.193 33.827 1.00 46.66 34 LEU B CA 1
ATOM 923 C C . LEU B 1 34 ? 20.008 42.149 32.365 1.00 43.09 34 LEU B C 1
ATOM 924 O O . LEU B 1 34 ? 20.697 42.671 31.486 1.00 48.61 34 LEU B O 1
ATOM 929 N N . LEU B 1 35 ? 18.881 41.502 32.100 1.00 37.54 35 LEU B N 1
ATOM 930 C CA . LEU B 1 35 ? 18.308 41.521 30.760 1.00 44.56 35 LEU B CA 1
ATOM 931 C C . LEU B 1 35 ? 17.870 42.932 30.391 1.00 50.30 35 LEU B C 1
ATOM 932 O O . LEU B 1 35 ? 18.057 43.368 29.265 1.00 55.28 35 LEU B O 1
ATOM 937 N N . ALA B 1 36 ? 17.280 43.642 31.342 1.00 49.10 36 ALA B N 1
ATOM 938 C CA . ALA B 1 36 ? 16.719 44.951 31.040 1.00 50.58 36 ALA B CA 1
ATOM 939 C C . ALA B 1 36 ? 17.836 45.932 30.750 1.00 57.93 36 ALA B C 1
ATOM 940 O O . ALA B 1 36 ? 17.649 46.873 29.987 1.00 64.34 36 ALA B O 1
ATOM 942 N N . ARG B 1 37 ? 18.998 45.704 31.353 1.00 55.42 37 ARG B N 1
ATOM 943 C CA . ARG B 1 37 ? 20.164 46.561 31.128 1.00 50.07 37 ARG B CA 1
ATOM 944 C C . ARG B 1 37 ? 21.012 46.117 29.930 1.00 52.25 37 ARG B C 1
ATOM 945 O O . ARG B 1 37 ? 22.043 46.717 29.641 1.00 60.87 37 ARG B O 1
ATOM 953 N N . GLY B 1 38 ? 20.582 45.069 29.235 1.00 50.75 38 GLY B N 1
ATOM 954 C CA . GLY B 1 38 ? 21.319 44.567 28.081 1.00 55.41 38 GLY B CA 1
ATOM 955 C C . GLY B 1 38 ? 22.563 43.723 28.364 1.00 62.78 38 GLY B C 1
ATOM 956 O O . GLY B 1 38 ? 23.326 43.420 27.446 1.00 57.06 38 GLY B O 1
ATOM 957 N N . VAL B 1 39 ? 22.768 43.335 29.623 1.00 57.52 39 VAL B N 1
ATOM 958 C CA . VAL B 1 39 ? 23.925 42.531 29.996 1.00 45.79 39 VAL B CA 1
ATOM 959 C C . VAL B 1 39 ? 23.776 41.086 29.531 1.00 53.80 39 VAL B C 1
ATOM 960 O O . VAL B 1 39 ? 24.746 40.465 29.093 1.00 51.42 39 VAL B O 1
ATOM 964 N N . LEU B 1 40 ? 22.559 40.560 29.648 1.00 49.23 40 LEU B N 1
ATOM 965 C CA . LEU B 1 40 ? 22.196 39.261 29.103 1.00 45.93 40 LEU B CA 1
ATOM 966 C C . LEU B 1 40 ? 21.478 39.409 27.756 1.00 52.05 40 LEU B C 1
ATOM 967 O O . LEU B 1 40 ? 20.725 40.352 27.544 1.00 55.72 40 LEU B O 1
ATOM 972 N N . THR B 1 41 ? 21.707 38.467 26.853 1.00 51.79 41 THR B N 1
ATOM 973 C CA . THR B 1 41 ? 20.879 38.337 25.662 1.00 51.87 41 THR B CA 1
ATOM 974 C C . THR B 1 41 ? 19.652 37.513 26.003 1.00 51.79 41 THR B C 1
ATOM 975 O O . THR B 1 41 ? 19.623 36.824 27.028 1.00 51.96 41 THR B O 1
ATOM 979 N N . GLY B 1 42 ? 18.660 37.545 25.119 1.00 56.47 42 GLY B N 1
ATOM 980 C CA . GLY B 1 42 ? 17.443 36.777 25.313 1.00 50.05 42 GLY B CA 1
ATOM 981 C C . GLY B 1 42 ? 17.676 35.309 25.613 1.00 54.41 42 GLY B C 1
ATOM 982 O O . GLY B 1 42 ? 17.170 34.782 26.607 1.00 57.21 42 GLY B O 1
ATOM 983 N N . PRO B 1 43 ? 18.445 34.633 24.748 1.00 66.07 43 PRO B N 1
ATOM 984 C CA . PRO B 1 43 ? 18.743 33.202 24.904 1.00 64.60 43 PRO B CA 1
ATOM 985 C C . PRO B 1 43 ? 19.496 32.878 26.196 1.00 53.86 43 PRO B C 1
ATOM 986 O O . PRO B 1 43 ? 19.177 31.881 26.845 1.00 60.04 43 PRO B O 1
ATOM 990 N N . GLU B 1 44 ? 20.473 33.700 26.562 1.00 56.31 44 GLU B N 1
ATOM 991 C CA . GLU B 1 44 ? 21.159 33.534 27.851 1.00 51.82 44 GLU B CA 1
ATOM 992 C C . GLU B 1 44 ? 20.128 33.639 28.966 1.00 50.29 44 GLU B C 1
ATOM 993 O O . GLU B 1 44 ? 20.039 32.764 29.833 1.00 56.24 44 GLU B O 1
ATOM 999 N N . TYR B 1 45 ? 19.310 34.690 28.897 1.00 48.83 45 TYR B N 1
ATOM 1000 C CA . TYR B 1 45 ? 18.237 34.904 29.862 1.00 48.00 45 TYR B CA 1
ATOM 1001 C C . TYR B 1 45 ? 17.344 33.670 29.986 1.00 46.11 45 TYR B C 1
ATOM 1002 O O . TYR B 1 45 ? 17.093 33.176 31.092 1.00 47.08 45 TYR B O 1
ATOM 1011 N N . GLU B 1 46 ? 16.880 33.162 28.849 1.00 44.57 46 GLU B N 1
ATOM 1012 C CA . GLU B 1 46 ? 15.984 32.001 28.842 1.00 47.56 46 GLU B CA 1
ATOM 1013 C C . GLU B 1 46 ? 16.650 30.770 29.418 1.00 53.60 46 GLU B C 1
ATOM 1014 O O . GLU B 1 46 ? 16.026 30.010 30.165 1.00 61.91 46 GLU B O 1
ATOM 1020 N N . ALA B 1 47 ? 17.917 30.561 29.062 1.00 49.25 47 ALA B N 1
ATOM 1021 C CA . ALA B 1 47 ? 18.607 29.357 29.499 1.00 53.76 47 ALA B CA 1
ATOM 1022 C C . ALA B 1 47 ? 18.773 29.393 31.008 1.00 53.94 47 ALA B C 1
ATOM 1023 O O . ALA B 1 47 ? 18.573 28.397 31.687 1.00 56.56 47 ALA B O 1
ATOM 1025 N N . LEU B 1 48 ? 19.115 30.559 31.538 1.00 52.57 48 LEU B N 1
ATOM 1026 C CA . LEU B 1 48 ? 19.320 30.664 32.974 1.00 46.61 48 LEU B CA 1
ATOM 1027 C C . LEU B 1 48 ? 17.992 30.607 33.710 1.00 45.94 48 LEU B C 1
ATOM 1028 O O . LEU B 1 48 ? 17.897 30.004 34.779 1.00 46.80 48 LEU B O 1
ATOM 1033 N N . ASP B 1 49 ? 16.962 31.224 33.135 1.00 52.30 49 ASP B N 1
ATOM 1034 C CA . ASP B 1 49 ? 15.646 31.246 33.772 1.00 46.66 49 ASP B CA 1
ATOM 1035 C C . ASP B 1 49 ? 14.985 29.862 33.819 1.00 49.72 49 ASP B C 1
ATOM 1036 O O . ASP B 1 49 ? 14.177 29.589 34.708 1.00 59.99 49 ASP B O 1
ATOM 1041 N N . ALA B 1 50 ? 15.338 28.981 32.885 1.00 55.42 50 ALA B N 1
ATOM 1042 C CA . ALA B 1 50 ? 14.733 27.642 32.848 1.00 57.45 50 ALA B CA 1
ATOM 1043 C C . ALA B 1 50 ? 15.472 26.615 33.706 1.00 65.52 50 ALA B C 1
ATOM 1044 O O . ALA B 1 50 ? 15.001 25.495 33.874 1.00 71.87 50 ALA B O 1
ATOM 1046 N N . LEU B 1 51 ? 16.638 26.988 34.225 1.00 57.52 51 LEU B N 1
ATOM 1047 C CA . LEU B 1 51 ? 17.356 26.141 35.165 1.00 54.89 51 LEU B CA 1
ATOM 1048 C C . LEU B 1 51 ? 16.574 26.024 36.454 1.00 59.08 51 LEU B C 1
ATOM 1049 O O . LEU B 1 51 ? 16.336 27.022 37.123 1.00 63.51 51 LEU B O 1
ATOM 1054 N N . PRO B 1 52 ? 16.194 24.799 36.825 1.00 71.58 52 PRO B N 1
ATOM 1055 C CA . PRO B 1 52 ? 15.423 24.579 38.056 1.00 73.47 52 PRO B CA 1
ATOM 1056 C C . PRO B 1 52 ? 16.246 24.838 39.328 1.00 70.33 52 PRO B C 1
ATOM 1057 O O . PRO B 1 52 ? 15.685 25.201 40.361 1.00 73.92 52 PRO B O 1
ATOM 1061 N N . ASP B 1 53 ? 17.561 24.659 39.242 1.00 58.04 53 ASP B N 1
ATOM 1062 C CA . ASP B 1 53 ? 18.447 24.828 40.387 1.00 52.26 53 ASP B CA 1
ATOM 1063 C C . ASP B 1 53 ? 18.945 26.276 40.519 1.00 50.77 53 ASP B C 1
ATOM 1064 O O . ASP B 1 53 ? 19.744 26.742 39.705 1.00 54.47 53 ASP B O 1
ATOM 1069 N N . ALA B 1 54 ? 18.505 26.969 41.564 1.00 47.07 54 ALA B N 1
ATOM 1070 C CA . ALA B 1 54 ? 18.796 28.393 41.716 1.00 56.29 54 ALA B CA 1
ATOM 1071 C C . ALA B 1 54 ? 20.278 28.635 42.017 1.00 49.42 54 ALA B C 1
ATOM 1072 O O . ALA B 1 54 ? 20.865 29.619 41.579 1.00 51.96 54 ALA B O 1
ATOM 1074 N N . GLU B 1 55 ? 20.878 27.734 42.774 1.00 58.60 55 GLU B N 1
ATOM 1075 C CA . GLU B 1 55 ? 22.292 27.839 43.084 1.00 51.42 55 GLU B CA 1
ATOM 1076 C C . GLU B 1 55 ? 23.124 27.715 41.801 1.00 50.83 55 GLU B C 1
ATOM 1077 O O . GLU B 1 55 ? 24.007 28.527 41.544 1.00 50.46 55 GLU B O 1
ATOM 1083 N N . ARG B 1 56 ? 22.819 26.728 40.967 1.00 52.52 56 ARG B N 1
ATOM 1084 C CA . ARG B 1 56 ? 23.555 26.591 39.717 1.00 49.48 56 ARG B CA 1
ATOM 1085 C C . ARG B 1 56 ? 23.282 27.754 38.779 1.00 51.85 56 ARG B C 1
ATOM 1086 O O . ARG B 1 56 ? 24.173 28.191 38.043 1.00 51.30 56 ARG B O 1
ATOM 1094 N N . ARG B 1 57 ? 22.048 28.248 38.809 1.00 45.04 57 ARG B N 1
ATOM 1095 C CA . ARG B 1 57 ? 21.668 29.395 37.998 1.00 44.56 57 ARG B CA 1
ATOM 1096 C C . ARG B 1 57 ? 22.594 30.571 38.285 1.00 39.95 57 ARG B C 1
ATOM 1097 O O . ARG B 1 57 ? 23.140 31.182 37.372 1.00 41.38 57 ARG B O 1
ATOM 1105 N N . VAL B 1 58 ? 22.750 30.896 39.563 1.00 38.03 58 VAL B N 1
ATOM 1106 C CA . VAL B 1 58 ? 23.636 31.979 39.961 1.00 36.13 58 VAL B CA 1
ATOM 1107 C C . VAL B 1 58 ? 25.091 31.632 39.649 1.00 43.13 58 VAL B C 1
ATOM 1108 O O . VAL B 1 58 ? 25.820 32.475 39.126 1.00 45.45 58 VAL B O 1
ATOM 1112 N N . ARG B 1 59 ? 25.518 30.402 39.961 1.00 37.94 59 ARG B N 1
ATOM 1113 C CA . ARG B 1 59 ? 26.902 30.020 39.680 1.00 41.81 59 ARG B CA 1
ATOM 1114 C C . ARG B 1 59 ? 27.219 30.279 38.200 1.00 43.67 59 ARG B C 1
ATOM 1115 O O . ARG B 1 59 ? 28.243 30.866 37.874 1.00 45.11 59 ARG B O 1
ATOM 1123 N N . ARG B 1 60 ? 26.317 29.870 37.314 1.00 41.29 60 ARG B N 1
ATOM 1124 C CA . ARG B 1 60 ? 26.575 29.969 35.877 1.00 44.30 60 ARG B CA 1
ATOM 1125 C C . ARG B 1 60 ? 26.428 31.391 35.385 1.00 48.06 60 ARG B C 1
ATOM 1126 O O . ARG B 1 60 ? 27.107 31.797 34.449 1.00 50.56 60 ARG B O 1
ATOM 1134 N N . LEU B 1 61 ? 25.539 32.147 36.021 1.00 41.74 61 LEU B N 1
ATOM 1135 C CA . LEU B 1 61 ? 25.420 33.571 35.730 1.00 43.95 61 LEU B CA 1
ATOM 1136 C C . LEU B 1 61 ? 26.727 34.281 36.097 1.00 43.07 61 LEU B C 1
ATOM 1137 O O . LEU B 1 61 ? 27.206 35.143 35.365 1.00 42.30 61 LEU B O 1
ATOM 1142 N N . LEU B 1 62 ? 27.309 33.920 37.233 1.00 40.29 62 LEU B N 1
ATOM 1143 C CA . LEU B 1 62 ? 28.587 34.511 37.609 1.00 45.78 62 LEU B CA 1
ATOM 1144 C C . LEU B 1 62 ? 29.664 34.203 36.552 1.00 50.23 62 LEU B C 1
ATOM 1145 O O . LEU B 1 62 ? 30.391 35.100 36.125 1.00 45.53 62 LEU B O 1
ATOM 1150 N N . LEU B 1 63 ? 29.737 32.952 36.099 1.00 41.82 63 LEU B N 1
ATOM 1151 C CA . LEU B 1 63 ? 30.713 32.582 35.067 1.00 45.62 63 LEU B CA 1
ATOM 1152 C C . LEU B 1 63 ? 30.440 33.279 33.733 1.00 45.09 63 LEU B C 1
ATOM 1153 O O . LEU B 1 63 ? 31.366 33.728 33.039 1.00 49.80 63 LEU B O 1
ATOM 1158 N N . LEU B 1 64 ? 29.166 33.377 33.379 1.00 43.26 64 LEU B N 1
ATOM 1159 C CA . LEU B 1 64 ? 28.784 34.003 32.125 1.00 34.59 64 LEU B CA 1
ATOM 1160 C C . LEU B 1 64 ? 29.224 35.470 32.072 1.00 42.37 64 LEU B C 1
ATOM 1161 O O . LEU B 1 64 ? 29.811 35.902 31.078 1.00 57.20 64 LEU B O 1
ATOM 1166 N N . VAL B 1 65 ? 28.978 36.236 33.132 1.00 43.00 65 VAL B N 1
ATOM 1167 C CA . VAL B 1 65 ? 29.373 37.640 33.095 1.00 45.24 65 VAL B CA 1
ATOM 1168 C C . VAL B 1 65 ? 30.888 37.802 33.220 1.00 48.22 65 VAL B C 1
ATOM 1169 O O . VAL B 1 65 ? 31.444 38.768 32.705 1.00 55.89 65 VAL B O 1
ATOM 1173 N N . GLN B 1 66 ? 31.564 36.871 33.888 1.00 43.72 66 GLN B N 1
ATOM 1174 C CA . GLN B 1 66 ? 33.034 36.928 33.928 1.00 53.07 66 GLN B CA 1
ATOM 1175 C C . GLN B 1 66 ? 33.576 36.795 32.516 1.00 55.94 66 GLN B C 1
ATOM 1176 O O . GLN B 1 66 ? 34.430 37.564 32.092 1.00 62.34 66 GLN B O 1
ATOM 1182 N N . GLY B 1 67 ? 33.040 35.822 31.791 1.00 53.00 67 GLY B N 1
ATOM 1183 C CA . GLY B 1 67 ? 33.323 35.665 30.380 1.00 51.93 67 GLY B CA 1
ATOM 1184 C C . GLY B 1 67 ? 33.017 36.883 29.534 1.00 55.76 67 GLY B C 1
ATOM 1185 O O . GLY B 1 67 ? 33.758 37.177 28.606 1.00 64.77 67 GLY B O 1
ATOM 1186 N N . LYS B 1 68 ? 31.935 37.597 29.837 1.00 65.09 68 LYS B N 1
ATOM 1187 C CA . LYS B 1 68 ? 31.545 38.749 29.012 1.00 64.86 68 LYS B CA 1
ATOM 1188 C C . LYS B 1 68 ? 32.467 39.936 29.202 1.00 61.31 68 LYS B C 1
ATOM 1189 O O . LYS B 1 68 ? 32.489 40.848 28.381 1.00 72.57 68 LYS B O 1
ATOM 1195 N N . GLY B 1 69 ? 33.209 39.945 30.298 1.00 61.11 69 GLY B N 1
ATOM 1196 C CA . GLY B 1 69 ? 34.120 41.042 30.545 1.00 63.55 69 GLY B CA 1
ATOM 1197 C C . GLY B 1 69 ? 33.745 41.892 31.738 1.00 66.04 69 GLY B C 1
ATOM 1198 O O . GLY B 1 69 ? 32.710 41.683 32.386 1.00 64.88 69 GLY B O 1
ATOM 1199 N N . GLU B 1 70 ? 34.589 42.885 31.991 1.00 66.27 70 GLU B N 1
ATOM 1200 C CA . GLU B 1 70 ? 34.571 43.659 33.226 1.00 64.22 70 GLU B CA 1
ATOM 1201 C C . GLU B 1 70 ? 33.325 44.523 33.423 1.00 70.50 70 GLU B C 1
ATOM 1202 O O . GLU B 1 70 ? 32.860 44.697 34.554 1.00 73.89 70 GLU B O 1
ATOM 1208 N N . ALA B 1 71 ? 32.793 45.070 32.335 1.00 57.21 71 ALA B N 1
ATOM 1209 C CA . ALA B 1 71 ? 31.612 45.911 32.429 1.00 59.42 71 ALA B CA 1
ATOM 1210 C C . ALA B 1 71 ? 30.406 45.073 32.864 1.00 59.48 71 ALA B C 1
ATOM 1211 O O . ALA B 1 71 ? 29.611 45.487 33.707 1.00 57.33 71 ALA B O 1
ATOM 1213 N N . ALA B 1 72 ? 30.284 43.886 32.285 1.00 57.20 72 ALA B N 1
ATOM 1214 C CA . ALA B 1 72 ? 29.234 42.960 32.673 1.00 51.05 72 ALA B CA 1
ATOM 1215 C C . ALA B 1 72 ? 29.323 42.626 34.165 1.00 54.71 72 ALA B C 1
ATOM 1216 O O . ALA B 1 72 ? 28.309 42.565 34.864 1.00 55.12 72 ALA B O 1
ATOM 1218 N N . CYS B 1 73 ? 30.540 42.423 34.658 1.00 50.83 73 CYS B N 1
ATOM 1219 C CA . CYS B 1 73 ? 30.722 42.054 36.056 1.00 50.49 73 CYS B CA 1
ATOM 1220 C C . CYS B 1 73 ? 30.293 43.186 36.978 1.00 57.62 73 CYS B C 1
ATOM 1221 O O . CYS B 1 73 ? 29.628 42.957 37.995 1.00 57.35 73 CYS B O 1
ATOM 1224 N N . GLN B 1 74 ? 30.647 44.413 36.612 1.00 64.86 74 GLN B N 1
ATOM 1225 C CA . GLN B 1 74 ? 30.290 45.560 37.434 1.00 57.87 74 GLN B CA 1
ATOM 1226 C C . GLN B 1 74 ? 28.773 45.712 37.496 1.00 56.08 74 GLN B C 1
ATOM 1227 O O . GLN B 1 74 ? 28.215 45.992 38.555 1.00 63.29 74 GLN B O 1
ATOM 1233 N N . GLU B 1 75 ? 28.108 45.492 36.366 1.00 52.23 75 GLU B N 1
ATOM 1234 C CA . GLU B 1 75 ? 26.651 45.509 36.322 1.00 54.92 75 GLU B CA 1
ATOM 1235 C C . GLU B 1 75 ? 26.047 44.446 37.244 1.00 60.26 75 GLU B C 1
ATOM 1236 O O . GLU B 1 75 ? 25.079 44.712 37.968 1.00 57.15 75 GLU B O 1
ATOM 1242 N N . LEU B 1 76 ? 26.624 43.246 37.217 1.00 57.93 76 LEU B N 1
ATOM 1243 C CA . LEU B 1 76 ? 26.178 42.166 38.090 1.00 51.83 76 LEU B CA 1
ATOM 1244 C C . LEU B 1 76 ? 26.246 42.615 39.544 1.00 47.93 76 LEU B C 1
ATOM 1245 O O . LEU B 1 76 ? 25.267 42.528 40.291 1.00 49.29 76 LEU B O 1
ATOM 1250 N N . LEU B 1 77 ? 27.414 43.100 39.935 1.00 47.75 77 LEU B N 1
ATOM 1251 C CA . LEU B 1 77 ? 27.634 43.537 41.301 1.00 54.39 77 LEU B CA 1
ATOM 1252 C C . LEU B 1 77 ? 26.671 44.650 41.699 1.00 56.68 77 LEU B C 1
ATOM 1253 O O . LEU B 1 77 ? 26.193 44.688 42.829 1.00 63.72 77 LEU B O 1
ATOM 1258 N N . ARG B 1 78 ? 26.375 45.549 40.771 1.00 59.13 78 ARG B N 1
ATOM 1259 C CA . ARG B 1 78 ? 25.483 46.653 41.096 1.00 68.26 78 ARG B CA 1
ATOM 1260 C C . ARG B 1 78 ? 24.034 46.198 41.261 1.00 66.47 78 ARG B C 1
ATOM 1261 O O . ARG B 1 78 ? 23.374 46.592 42.227 1.00 65.85 78 ARG B O 1
ATOM 1269 N N . CYS B 1 79 ? 23.537 45.368 40.344 1.00 56.25 79 CYS B N 1
ATOM 1270 C CA . CYS B 1 79 ? 22.156 44.894 40.459 1.00 57.38 79 CYS B CA 1
ATOM 1271 C C . CYS B 1 79 ? 21.987 43.998 41.668 1.00 67.59 79 CYS B C 1
ATOM 1272 O O . CYS B 1 79 ? 20.887 43.850 42.192 1.00 73.09 79 CYS B O 1
ATOM 1275 N N . ALA B 1 80 ? 23.091 43.409 42.106 1.00 64.68 80 ALA B N 1
ATOM 1276 C CA . ALA B 1 80 ? 23.064 42.420 43.165 1.00 69.36 80 ALA B CA 1
ATOM 1277 C C . ALA B 1 80 ? 22.827 43.081 44.504 1.00 78.43 80 ALA B C 1
ATOM 1278 O O . ALA B 1 80 ? 21.912 42.707 45.233 1.00 89.18 80 ALA B O 1
ATOM 1280 N N . GLN B 1 81 ? 23.654 44.068 44.825 1.00 84.50 81 GLN B N 1
ATOM 1281 C CA . GLN B 1 81 ? 23.494 44.830 46.059 1.00 93.63 81 GLN B CA 1
ATOM 1282 C C . GLN B 1 81 ? 22.189 45.640 46.059 1.00 96.27 81 GLN B C 1
ATOM 1283 O O . GLN B 1 81 ? 21.958 46.449 46.952 1.00 98.21 81 GLN B O 1
ATOM 1289 N N . ARG B 1 82 ? 21.343 45.415 45.056 1.00 92.88 82 ARG B N 1
ATOM 1290 C CA . ARG B 1 82 ? 20.036 46.058 44.982 1.00 108.67 82 ARG B CA 1
ATOM 1291 C C . ARG B 1 82 ? 18.891 45.043 44.961 1.00 120.48 82 ARG B C 1
ATOM 1292 O O . ARG B 1 82 ? 17.763 45.381 45.305 1.00 121.48 82 ARG B O 1
ATOM 1300 N N . THR B 1 83 ? 19.171 43.812 44.537 1.00 132.04 83 THR B N 1
ATOM 1301 C CA . THR B 1 83 ? 18.168 42.746 44.595 1.00 132.62 83 THR B CA 1
ATOM 1302 C C . THR B 1 83 ? 18.464 41.841 45.789 1.00 129.70 83 THR B C 1
ATOM 1303 O O . THR B 1 83 ? 17.615 41.058 46.216 1.00 130.82 83 THR B O 1
ATOM 1307 N N . ALA B 1 84 ? 19.680 41.955 46.319 1.00 124.48 84 ALA B N 1
ATOM 1308 C CA . ALA B 1 84 ? 20.055 41.258 47.543 1.00 122.33 84 ALA B CA 1
ATOM 1309 C C . ALA B 1 84 ? 19.847 42.173 48.745 1.00 122.50 84 AL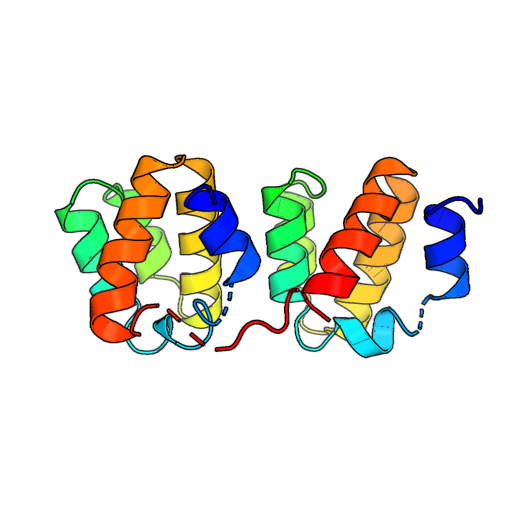A B C 1
ATOM 1310 O O . ALA B 1 84 ? 20.243 43.339 48.724 1.00 121.23 84 ALA B O 1
ATOM 1312 N N . GLY B 1 85 ? 19.278 41.771 49.761 1.00 123.33 85 GLY B N 1
#

CATH classification: 1.10.533.10